Protein AF-A0A849W3K6-F1 (afdb_monomer)

Foldseek 3Di:
DVVVVVVVVVVVVVVVVVVVVVVVVCCVPPVVVVVVVVVVLVVLLVVLLVVLVVLVVVLVVLVVPDDPDPVSVVVSQVSCVVSVQADPVRHGDDSVVSSVCSSVVND

Sequence (107 aa):
MKLIFKEWFKILISICIIIATVAVVQYFFFFLPEERDYNRREAKRYECKQDIQGLYSQYNASANGLEQTDENKQLLFSLALNLGLIDENGTPIEQDQLIEKCLRGEL

Mean predicted aligned error: 10.79 Å

pLDDT: mean 83.11, std 8.57, range [55.22, 91.38]

Solvent-accessible surface area (backbone atoms only — not comparable to full-atom values): 6013 Å² total; per-residue (Å²): 117,75,67,64,53,56,54,53,50,51,52,52,51,53,50,53,51,51,54,50,51,50,51,52,51,48,42,62,71,54,48,50,55,51,53,50,54,46,52,52,53,51,51,51,52,52,50,33,50,51,51,53,52,48,51,55,50,53,52,49,56,56,54,75,74,50,66,97,44,74,68,48,51,52,51,51,51,52,48,36,41,75,69,61,46,24,46,100,85,67,48,73,55,52,69,70,60,50,37,52,30,38,78,71,70,72,108

Structure (mmCIF, N/CA/C/O backbone):
data_AF-A0A849W3K6-F1
#
_entry.id   AF-A0A849W3K6-F1
#
loop_
_atom_site.group_PDB
_atom_site.id
_atom_site.type_symbol
_atom_site.label_atom_id
_atom_site.label_alt_id
_atom_site.label_comp_id
_atom_site.label_asym_id
_atom_site.label_entity_id
_atom_site.label_seq_id
_atom_site.pdbx_PDB_ins_code
_atom_site.Cartn_x
_atom_site.Cartn_y
_atom_site.Cartn_z
_atom_site.occupancy
_atom_site.B_iso_or_equiv
_atom_site.auth_seq_id
_atom_site.auth_comp_id
_atom_site.auth_asym_id
_atom_site.auth_atom_id
_atom_site.pdbx_PDB_model_num
ATOM 1 N N . MET A 1 1 ? 44.607 4.020 -52.581 1.00 55.22 1 MET A N 1
ATOM 2 C CA . MET A 1 1 ? 44.312 3.819 -51.139 1.00 55.22 1 MET A CA 1
ATOM 3 C C . MET A 1 1 ? 43.258 4.776 -50.564 1.00 55.22 1 MET A C 1
ATOM 5 O O . MET A 1 1 ? 42.343 4.283 -49.925 1.00 55.22 1 MET A O 1
ATOM 9 N N . LYS A 1 2 ? 43.308 6.101 -50.804 1.00 56.34 2 LYS A N 1
ATOM 10 C CA . LYS A 1 2 ? 42.352 7.075 -50.213 1.00 56.34 2 LYS A CA 1
ATOM 11 C C . LYS A 1 2 ? 40.871 6.913 -50.623 1.00 56.34 2 LYS A C 1
ATOM 13 O O . LYS A 1 2 ? 39.996 7.212 -49.822 1.00 56.34 2 LYS A O 1
ATOM 18 N N . LEU A 1 3 ? 40.583 6.441 -51.840 1.00 57.78 3 LEU A N 1
ATOM 19 C CA . LEU A 1 3 ? 39.204 6.278 -52.338 1.00 57.78 3 LEU A CA 1
ATOM 20 C C . LEU A 1 3 ? 38.458 5.104 -51.692 1.00 57.78 3 LEU A C 1
ATOM 22 O O . LEU A 1 3 ? 37.312 5.258 -51.292 1.00 57.78 3 LEU A O 1
ATOM 26 N N . ILE A 1 4 ? 39.132 3.966 -51.520 1.00 63.88 4 ILE A N 1
ATOM 27 C CA . ILE A 1 4 ? 38.550 2.762 -50.911 1.00 63.88 4 ILE A CA 1
ATOM 28 C C . ILE A 1 4 ? 38.164 3.049 -49.453 1.00 63.88 4 ILE A C 1
ATOM 30 O O . ILE A 1 4 ? 37.056 2.737 -49.033 1.00 63.88 4 ILE A O 1
ATOM 34 N N . PHE A 1 5 ? 39.025 3.750 -48.708 1.00 62.78 5 PHE A N 1
ATOM 35 C CA . PHE A 1 5 ? 38.754 4.141 -47.321 1.00 62.78 5 PHE A CA 1
ATOM 36 C C . PHE A 1 5 ? 37.502 5.024 -47.174 1.00 62.78 5 PHE A C 1
ATOM 38 O O . PHE A 1 5 ? 36.745 4.873 -46.220 1.00 62.78 5 PHE A O 1
ATOM 45 N N . LYS A 1 6 ? 37.246 5.918 -48.139 1.00 69.38 6 LYS A N 1
ATOM 46 C CA . LYS A 1 6 ? 36.09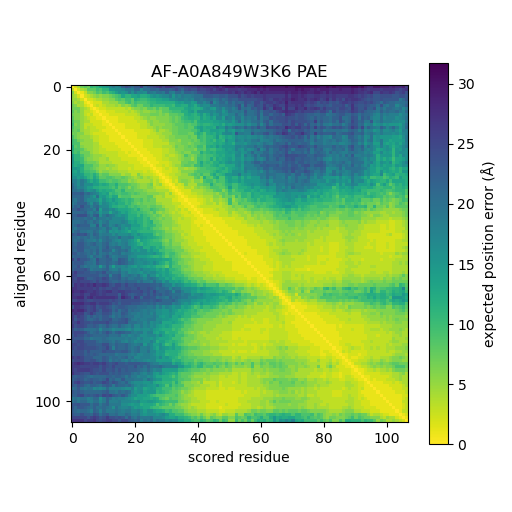3 6.828 -48.108 1.00 69.38 6 LYS A CA 1
ATOM 47 C C . LYS A 1 6 ? 34.764 6.095 -48.313 1.00 69.38 6 LYS A C 1
ATOM 49 O O . LYS A 1 6 ? 33.777 6.465 -47.688 1.00 69.38 6 LYS A O 1
ATOM 54 N N . GLU A 1 7 ? 34.744 5.062 -49.151 1.00 74.50 7 GLU A N 1
ATOM 55 C CA . GLU A 1 7 ? 33.549 4.235 -49.367 1.00 74.50 7 GLU A CA 1
ATOM 56 C C . GLU A 1 7 ? 33.281 3.302 -48.176 1.00 74.50 7 GLU A C 1
ATOM 58 O O . GLU A 1 7 ? 32.150 3.223 -47.702 1.00 74.50 7 GLU A O 1
ATOM 63 N N . TRP A 1 8 ? 34.323 2.696 -47.596 1.00 76.88 8 TRP A N 1
ATOM 64 C CA . TRP A 1 8 ? 34.183 1.897 -46.370 1.00 76.88 8 TRP A CA 1
ATOM 65 C C . TRP A 1 8 ? 33.671 2.711 -45.180 1.00 76.88 8 TRP A C 1
ATOM 67 O O . TRP A 1 8 ? 32.836 2.231 -44.416 1.00 76.88 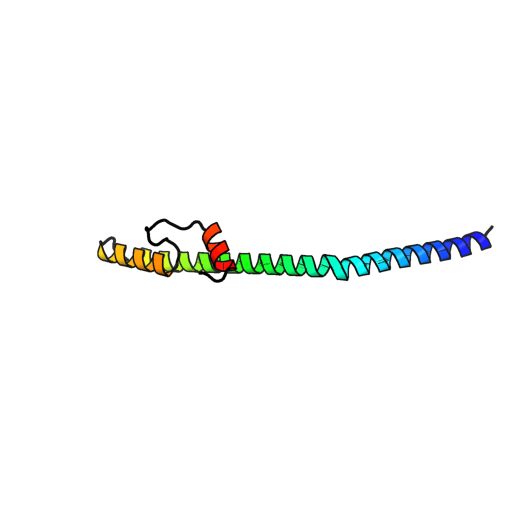8 TRP A O 1
ATOM 77 N N . PHE A 1 9 ? 34.121 3.959 -45.042 1.00 80.19 9 PHE A N 1
ATOM 78 C CA . PHE A 1 9 ? 33.670 4.840 -43.966 1.00 80.19 9 PHE A CA 1
ATOM 79 C C . PHE A 1 9 ? 32.176 5.184 -44.074 1.00 80.19 9 PHE A C 1
ATOM 81 O O . PHE A 1 9 ? 31.480 5.223 -43.062 1.00 80.19 9 PHE A O 1
ATOM 88 N N . LYS A 1 10 ? 31.653 5.364 -45.297 1.00 81.06 10 LYS A N 1
ATOM 89 C CA . LYS A 1 10 ? 30.212 5.566 -45.524 1.00 81.06 10 LYS A CA 1
ATOM 90 C C . LYS A 1 10 ? 29.401 4.338 -45.112 1.00 81.06 10 LYS A C 1
ATOM 92 O O . LYS A 1 10 ? 28.395 4.491 -44.430 1.00 81.06 10 LYS A O 1
ATOM 97 N N . ILE A 1 11 ? 29.860 3.139 -45.479 1.00 85.44 11 ILE A N 1
ATOM 98 C CA . ILE A 1 11 ? 29.194 1.877 -45.121 1.00 85.44 11 ILE A CA 1
ATOM 99 C C . ILE A 1 11 ? 29.149 1.709 -43.599 1.00 85.44 11 ILE A C 1
ATOM 101 O O . ILE A 1 11 ? 28.099 1.383 -43.048 1.00 85.44 11 ILE A O 1
ATOM 105 N N . LEU A 1 12 ? 30.260 1.986 -42.912 1.00 86.44 12 LEU A N 1
ATOM 106 C CA . LEU A 1 12 ? 30.331 1.906 -41.454 1.00 86.44 12 LEU A CA 1
ATOM 107 C C . LEU A 1 12 ? 29.327 2.858 -40.784 1.00 86.44 12 LEU A C 1
ATOM 109 O O . LEU A 1 12 ? 28.585 2.440 -39.899 1.00 86.44 12 LEU A O 1
ATOM 113 N N . ILE A 1 13 ? 29.246 4.110 -41.252 1.00 85.38 13 ILE A N 1
ATOM 114 C CA . ILE A 1 13 ? 28.263 5.085 -40.759 1.00 85.38 13 ILE A CA 1
ATOM 115 C C . ILE A 1 13 ? 26.834 4.584 -40.988 1.00 85.38 13 ILE A C 1
ATOM 117 O O . ILE A 1 13 ? 26.019 4.637 -40.070 1.00 85.38 13 ILE A O 1
ATOM 121 N N . SER A 1 14 ? 26.524 4.070 -42.180 1.00 84.19 14 SER A N 1
ATOM 122 C CA . SER A 1 14 ? 25.192 3.537 -42.483 1.00 84.19 14 SER A CA 1
ATOM 123 C C . SER A 1 14 ? 24.811 2.378 -41.560 1.00 84.19 14 SER A C 1
ATOM 125 O O . SER A 1 14 ? 23.686 2.345 -41.066 1.00 84.19 14 SER A O 1
ATOM 127 N N . ILE A 1 15 ? 25.745 1.472 -41.261 1.00 89.00 15 ILE A N 1
ATOM 128 C CA . ILE A 1 15 ? 25.521 0.372 -40.313 1.00 89.00 15 ILE A CA 1
ATOM 129 C C . ILE A 1 15 ? 25.268 0.913 -38.899 1.00 89.00 15 ILE A C 1
ATOM 131 O O . ILE A 1 15 ? 24.308 0.493 -38.255 1.00 89.00 15 ILE A O 1
ATOM 135 N N . CYS A 1 16 ? 26.064 1.877 -38.425 1.00 88.75 16 CYS A N 1
ATOM 136 C CA . CYS A 1 16 ? 25.852 2.493 -37.112 1.00 88.75 16 CYS A CA 1
ATOM 137 C C . CYS A 1 16 ? 24.482 3.178 -37.005 1.00 88.75 16 CYS A C 1
ATOM 139 O O . CYS A 1 16 ? 23.814 3.037 -35.982 1.00 88.75 16 CYS A O 1
ATOM 141 N N . ILE A 1 17 ? 24.040 3.874 -38.059 1.00 90.19 17 ILE A N 1
ATOM 142 C CA . ILE A 1 17 ? 22.713 4.506 -38.102 1.00 90.19 17 ILE A CA 1
ATOM 143 C C . ILE A 1 17 ? 21.612 3.445 -38.019 1.00 90.19 17 ILE A C 1
ATOM 145 O O . ILE A 1 17 ? 20.674 3.610 -37.242 1.00 90.19 17 ILE A O 1
ATOM 149 N N . ILE A 1 18 ? 21.720 2.347 -38.773 1.00 89.69 18 ILE A N 1
ATOM 150 C CA . ILE A 1 18 ? 20.731 1.258 -38.734 1.00 89.69 18 ILE A CA 1
ATOM 151 C C . ILE A 1 18 ? 20.658 0.646 -37.331 1.00 89.69 18 ILE A C 1
ATOM 153 O O . ILE A 1 18 ? 19.564 0.533 -36.783 1.00 89.69 18 ILE A O 1
ATOM 157 N N . ILE A 1 19 ? 21.800 0.318 -36.718 1.00 89.69 19 ILE A N 1
ATOM 158 C CA . ILE A 1 19 ? 21.845 -0.258 -35.363 1.00 89.69 19 ILE A CA 1
ATOM 159 C C . ILE A 1 19 ? 21.225 0.705 -34.342 1.00 89.69 19 ILE A C 1
ATOM 161 O O . ILE A 1 19 ? 20.387 0.291 -33.542 1.00 89.69 19 ILE A O 1
ATOM 165 N N . ALA A 1 20 ? 21.578 1.992 -34.399 1.00 87.75 20 ALA A N 1
ATOM 166 C CA . ALA A 1 20 ? 21.014 3.002 -33.507 1.00 87.75 20 ALA A CA 1
ATOM 167 C C . ALA A 1 20 ? 19.495 3.145 -33.696 1.00 87.75 20 ALA A C 1
ATOM 169 O O . ALA A 1 20 ? 18.753 3.218 -32.720 1.00 87.75 20 ALA A O 1
ATOM 170 N N . THR A 1 21 ? 19.016 3.119 -34.942 1.00 87.38 21 THR A N 1
ATOM 171 C CA . THR A 1 21 ? 17.583 3.234 -35.251 1.00 87.38 21 THR A CA 1
ATOM 172 C C . THR A 1 21 ? 16.810 2.026 -34.724 1.00 87.38 21 THR A C 1
ATOM 174 O O . THR A 1 21 ? 15.770 2.195 -34.093 1.00 87.38 21 THR A O 1
ATOM 177 N N . VAL A 1 22 ? 17.332 0.809 -34.912 1.00 86.56 22 VAL A N 1
ATOM 178 C CA . VAL A 1 22 ? 16.708 -0.418 -34.388 1.00 86.56 22 VAL A CA 1
ATOM 179 C C . VAL A 1 22 ? 16.666 -0.404 -32.857 1.00 86.56 22 VAL A C 1
ATOM 181 O O . VAL A 1 22 ? 15.633 -0.744 -32.284 1.00 86.56 22 VAL A O 1
ATOM 184 N N . ALA A 1 23 ? 17.736 0.042 -32.192 1.00 82.12 23 ALA A N 1
ATOM 185 C CA . ALA A 1 23 ? 17.775 0.145 -30.733 1.00 82.12 23 ALA A CA 1
ATOM 186 C C . ALA A 1 23 ? 16.749 1.154 -30.189 1.00 82.12 23 ALA A C 1
ATOM 188 O O . ALA A 1 23 ? 16.038 0.856 -29.229 1.00 82.12 23 ALA A O 1
ATOM 189 N N . VAL A 1 24 ? 16.616 2.320 -30.833 1.00 82.94 24 VAL A N 1
ATOM 190 C CA . VAL A 1 24 ? 15.602 3.323 -30.470 1.00 82.94 24 VAL A CA 1
ATOM 191 C C . VAL A 1 24 ? 14.197 2.746 -30.640 1.00 82.94 24 VAL A C 1
ATOM 193 O O . VAL A 1 24 ? 13.379 2.849 -29.731 1.00 82.94 24 VAL A O 1
ATOM 196 N N . VAL A 1 25 ? 13.921 2.079 -31.763 1.00 83.19 25 VAL A N 1
ATOM 197 C CA . VAL A 1 25 ? 12.624 1.430 -32.007 1.00 83.19 25 VAL A CA 1
ATOM 198 C C . VAL A 1 25 ? 12.332 0.385 -30.921 1.00 83.19 25 VAL A C 1
ATOM 200 O O . VAL A 1 25 ? 11.265 0.423 -30.316 1.00 83.19 25 VAL A O 1
ATOM 203 N N . GLN A 1 26 ? 13.278 -0.499 -30.595 1.00 78.38 26 GLN A N 1
ATOM 204 C CA . GLN A 1 26 ? 13.076 -1.498 -29.538 1.00 78.38 26 GLN A CA 1
ATOM 205 C C . GLN A 1 26 ? 12.792 -0.867 -28.167 1.00 78.38 26 GLN A C 1
ATOM 207 O O . GLN A 1 26 ? 11.888 -1.318 -27.463 1.00 78.38 26 GLN A O 1
ATOM 212 N N . TYR A 1 27 ? 13.501 0.204 -27.808 1.00 76.19 27 TYR A N 1
ATOM 213 C CA . TYR A 1 27 ? 13.257 0.935 -26.564 1.00 76.19 27 TYR A CA 1
ATOM 214 C C . TYR A 1 27 ? 11.834 1.516 -26.495 1.00 76.19 27 TYR A C 1
ATOM 216 O O . TYR A 1 27 ? 11.138 1.337 -25.495 1.00 76.19 27 TYR A O 1
ATOM 224 N N . PHE A 1 28 ? 11.365 2.141 -27.579 1.00 71.44 28 PHE A N 1
ATOM 225 C CA . PHE A 1 28 ? 10.030 2.745 -27.644 1.00 71.44 28 PHE A CA 1
ATOM 226 C C . PHE A 1 28 ? 8.878 1.737 -27.632 1.00 71.44 28 PHE A C 1
ATOM 228 O O . PHE A 1 28 ? 7.843 2.025 -27.032 1.00 71.44 28 PHE A O 1
ATOM 235 N N . PHE A 1 29 ? 9.030 0.582 -28.282 1.00 70.12 29 PHE A N 1
ATOM 236 C CA . PHE A 1 29 ? 7.928 -0.377 -28.418 1.00 70.12 29 PHE A CA 1
ATOM 237 C C . PHE A 1 29 ? 7.851 -1.415 -27.297 1.00 70.12 29 PHE A C 1
ATOM 239 O O . PHE A 1 29 ? 6.753 -1.887 -27.016 1.00 70.12 29 PHE A O 1
ATOM 246 N N . PHE A 1 30 ? 8.971 -1.772 -26.663 1.00 68.69 30 PHE A N 1
ATOM 247 C CA . PHE A 1 30 ? 8.992 -2.838 -25.654 1.00 68.69 30 PHE A CA 1
ATOM 248 C C . PHE A 1 30 ? 9.238 -2.306 -24.242 1.00 68.69 30 PHE A C 1
ATOM 250 O O . PHE A 1 30 ? 8.441 -2.566 -23.347 1.00 68.69 30 PHE A O 1
ATOM 257 N N . PHE A 1 31 ? 10.288 -1.507 -24.047 1.00 65.62 31 PHE A N 1
ATOM 258 C CA . PHE A 1 31 ? 10.715 -1.100 -22.705 1.00 65.62 31 PHE A CA 1
ATOM 259 C C . PHE A 1 31 ? 9.872 0.039 -22.124 1.00 65.62 31 PHE A C 1
ATOM 261 O O . PHE A 1 31 ? 9.447 -0.033 -20.975 1.00 65.62 31 PHE A O 1
ATOM 268 N N . LEU A 1 32 ? 9.580 1.072 -22.918 1.00 66.94 32 LEU A N 1
ATOM 269 C CA . LEU A 1 32 ? 8.791 2.229 -22.472 1.00 66.94 32 LEU A CA 1
ATOM 270 C C . LEU A 1 32 ? 7.377 1.863 -21.966 1.00 66.94 32 LEU A C 1
ATOM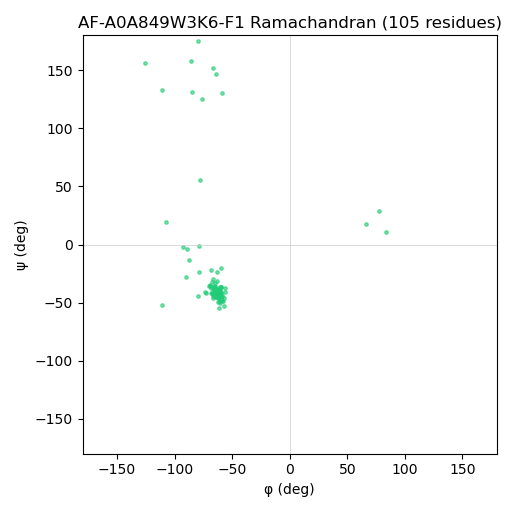 272 O O . LEU A 1 32 ? 6.968 2.384 -20.924 1.00 66.94 32 LEU A O 1
ATOM 276 N N . PRO A 1 33 ? 6.609 0.988 -22.646 1.00 69.06 33 PRO A N 1
ATOM 277 C CA . PRO A 1 33 ? 5.319 0.524 -22.135 1.00 69.06 33 PRO A CA 1
ATOM 278 C C . PRO A 1 33 ? 5.451 -0.283 -20.840 1.00 69.06 33 PRO A C 1
ATOM 280 O O . PRO A 1 33 ? 4.700 -0.044 -19.897 1.00 69.06 33 PRO A O 1
ATOM 283 N N . GLU A 1 34 ? 6.429 -1.187 -20.767 1.00 68.19 34 GLU A N 1
ATOM 284 C CA . GLU A 1 34 ? 6.651 -2.045 -19.601 1.00 68.19 34 GLU A CA 1
ATOM 285 C C . GLU A 1 34 ? 7.051 -1.235 -18.359 1.00 68.19 34 GLU A C 1
ATOM 287 O O . GLU A 1 34 ? 6.498 -1.437 -17.276 1.00 68.19 34 GLU A O 1
ATOM 292 N N . GLU A 1 35 ? 7.935 -0.250 -18.524 1.00 69.75 35 GLU A N 1
ATOM 293 C CA . GLU A 1 35 ? 8.340 0.673 -17.462 1.00 69.75 35 GLU A CA 1
ATOM 294 C C . GLU A 1 35 ? 7.163 1.539 -16.988 1.00 69.75 35 GLU A C 1
ATOM 296 O O . GLU A 1 35 ? 6.982 1.771 -15.789 1.00 69.75 35 GLU A O 1
ATOM 301 N N . ARG A 1 36 ? 6.294 1.973 -17.909 1.00 65.50 36 ARG A N 1
ATOM 302 C CA . ARG A 1 36 ? 5.079 2.724 -17.564 1.00 65.50 36 ARG A CA 1
ATOM 303 C C . ARG A 1 36 ? 4.085 1.872 -16.778 1.00 65.50 36 ARG A C 1
ATOM 305 O O . ARG A 1 36 ? 3.523 2.356 -15.794 1.00 65.50 36 ARG A O 1
ATOM 312 N N . ASP A 1 37 ? 3.877 0.625 -17.185 1.00 73.69 37 ASP A N 1
ATOM 313 C CA . ASP A 1 37 ? 2.986 -0.306 -16.492 1.00 73.69 37 ASP A CA 1
ATOM 314 C C . ASP A 1 37 ? 3.543 -0.731 -15.130 1.00 73.69 37 ASP A C 1
ATOM 316 O O . ASP A 1 37 ? 2.778 -0.898 -14.176 1.00 73.69 37 ASP A O 1
ATOM 320 N N . TYR A 1 38 ? 4.863 -0.876 -15.008 1.00 74.88 38 TYR A N 1
ATOM 321 C CA . TYR A 1 38 ? 5.534 -1.071 -13.724 1.00 74.88 38 TYR A CA 1
ATOM 322 C C . TYR A 1 38 ? 5.313 0.133 -12.802 1.00 74.88 38 TYR A C 1
ATOM 324 O O . TYR A 1 38 ? 4.753 -0.023 -11.718 1.00 74.88 38 TYR A O 1
ATOM 332 N N . ASN A 1 39 ? 5.636 1.344 -13.264 1.00 76.88 39 ASN A N 1
ATOM 333 C CA . ASN A 1 39 ? 5.468 2.569 -12.479 1.00 76.88 39 ASN A CA 1
ATOM 334 C C . ASN A 1 39 ? 4.009 2.798 -12.069 1.00 76.88 39 ASN A C 1
ATOM 336 O O . ASN A 1 39 ? 3.742 3.245 -10.956 1.00 76.88 39 ASN A O 1
ATOM 340 N N . ARG A 1 40 ? 3.044 2.452 -12.931 1.00 77.69 40 ARG A N 1
ATOM 341 C CA . ARG A 1 40 ? 1.614 2.534 -12.605 1.00 77.69 40 ARG A CA 1
ATOM 342 C C . ARG A 1 40 ? 1.206 1.536 -11.521 1.00 77.69 40 ARG A C 1
ATOM 344 O O . ARG A 1 40 ? 0.420 1.893 -10.646 1.00 77.69 40 ARG A O 1
ATOM 351 N N . ARG A 1 41 ? 1.699 0.295 -11.582 1.00 80.00 41 ARG A N 1
ATOM 352 C CA . ARG A 1 41 ? 1.437 -0.724 -10.551 1.00 80.00 41 ARG A CA 1
ATOM 353 C C . ARG A 1 41 ? 2.055 -0.328 -9.217 1.00 80.00 41 ARG A C 1
ATOM 355 O O . ARG A 1 41 ? 1.377 -0.403 -8.197 1.00 80.00 41 ARG A O 1
ATOM 362 N N . GLU A 1 42 ? 3.288 0.162 -9.242 1.00 81.81 42 GLU A N 1
ATOM 363 C CA . GLU A 1 42 ? 3.981 0.580 -8.030 1.00 81.81 42 GLU A CA 1
ATOM 364 C C . GLU A 1 42 ? 3.322 1.821 -7.413 1.00 81.81 42 GLU A C 1
ATOM 366 O O . GLU A 1 42 ? 3.069 1.844 -6.211 1.00 81.81 42 GLU A O 1
ATOM 371 N N . ALA A 1 43 ? 2.919 2.801 -8.230 1.00 82.62 43 ALA A N 1
ATOM 372 C CA . ALA A 1 43 ? 2.157 3.962 -7.766 1.00 82.62 43 ALA A CA 1
ATOM 373 C C . ALA A 1 43 ? 0.847 3.558 -7.069 1.00 82.62 43 ALA A C 1
ATOM 375 O O . ALA A 1 43 ? 0.580 4.028 -5.966 1.00 82.62 43 ALA A O 1
ATOM 376 N N . LYS A 1 44 ? 0.076 2.630 -7.655 1.00 86.12 44 LYS A N 1
ATOM 377 C CA . LYS A 1 44 ? -1.135 2.086 -7.015 1.00 86.12 44 LYS A CA 1
ATOM 378 C C . LYS A 1 44 ? -0.835 1.380 -5.694 1.00 86.12 44 LYS A C 1
ATOM 380 O O . LYS A 1 44 ? -1.604 1.488 -4.748 1.00 86.12 44 LYS A O 1
ATOM 385 N N . ARG A 1 45 ? 0.278 0.650 -5.608 1.00 86.56 45 ARG A N 1
ATOM 386 C CA . ARG A 1 45 ? 0.688 -0.021 -4.368 1.00 86.56 45 ARG A CA 1
ATOM 387 C C . ARG A 1 45 ? 1.033 0.988 -3.270 1.00 86.56 45 ARG A C 1
ATOM 389 O O . ARG A 1 45 ? 0.669 0.770 -2.116 1.00 86.56 45 ARG A O 1
ATOM 396 N N . TYR A 1 46 ? 1.704 2.084 -3.622 1.00 87.62 46 TYR A N 1
ATOM 397 C CA . TYR A 1 46 ? 1.974 3.186 -2.696 1.00 87.62 46 TYR A CA 1
ATOM 398 C C . TYR A 1 46 ? 0.692 3.875 -2.221 1.00 87.62 46 TYR A C 1
ATOM 400 O O . TYR A 1 46 ? 0.559 4.105 -1.021 1.00 87.62 46 TYR A O 1
ATOM 408 N N . GLU A 1 47 ? -0.246 4.147 -3.129 1.00 88.44 47 GLU A N 1
ATOM 409 C CA . GLU A 1 47 ? -1.569 4.704 -2.810 1.00 88.44 47 GLU A CA 1
ATOM 410 C C . GLU A 1 47 ? -2.317 3.799 -1.820 1.00 88.44 47 GLU A C 1
ATOM 412 O O . GLU A 1 47 ? -2.628 4.222 -0.710 1.00 88.44 47 GLU A O 1
ATOM 417 N N . CYS A 1 48 ? -2.432 2.505 -2.128 1.00 90.94 48 CYS A N 1
ATOM 418 C CA . CYS A 1 48 ? -3.037 1.521 -1.231 1.00 90.94 48 CYS A CA 1
ATOM 419 C C . CYS A 1 48 ? -2.370 1.457 0.148 1.00 90.94 48 CYS A C 1
ATOM 421 O O . CYS A 1 48 ? -3.038 1.344 1.175 1.00 90.94 48 CYS A O 1
ATOM 423 N N . LYS A 1 49 ? -1.036 1.539 0.201 1.00 91.38 49 LYS A N 1
ATOM 424 C CA . LYS A 1 49 ? -0.309 1.571 1.473 1.00 91.38 49 LYS A CA 1
ATOM 425 C C . LYS A 1 49 ? -0.669 2.813 2.294 1.00 91.38 49 LYS A C 1
ATOM 427 O O . LYS A 1 49 ? -0.778 2.710 3.517 1.00 91.38 49 LYS A O 1
ATOM 432 N N . GLN A 1 50 ? -0.830 3.960 1.642 1.00 90.62 50 GLN A N 1
ATOM 433 C CA . GLN A 1 50 ? -1.218 5.210 2.287 1.00 90.62 50 GLN A CA 1
ATOM 434 C C . GLN A 1 50 ? -2.663 5.152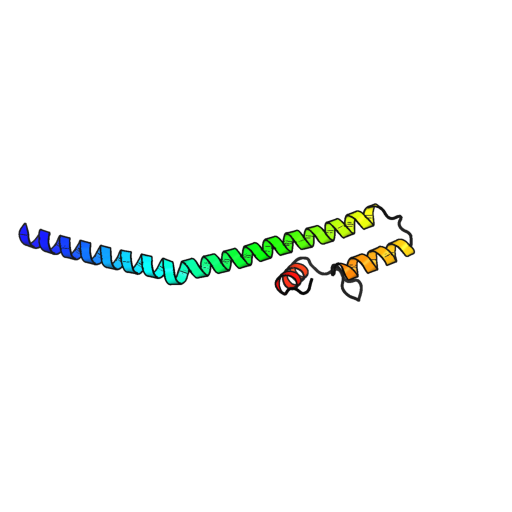 2.797 1.00 90.62 50 GLN A C 1
ATOM 436 O O . GLN A 1 50 ? -2.912 5.552 3.936 1.00 90.62 50 GLN A O 1
ATOM 441 N N . ASP A 1 51 ? -3.583 4.587 2.018 1.00 89.62 51 ASP A N 1
ATOM 442 C CA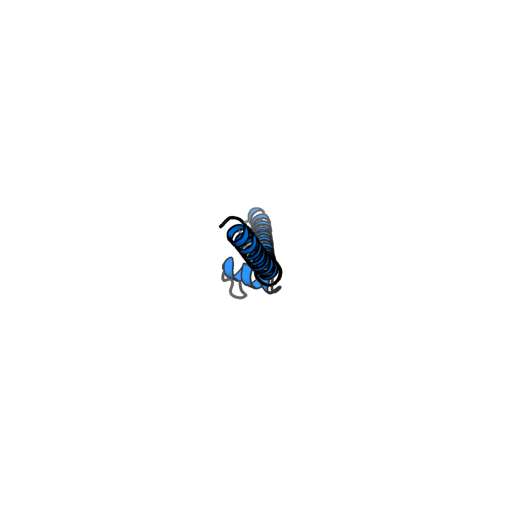 . ASP A 1 51 ? -4.982 4.413 2.421 1.00 89.62 51 ASP A CA 1
ATOM 443 C C . ASP A 1 51 ? -5.100 3.510 3.652 1.00 89.62 51 ASP A C 1
ATOM 445 O O . ASP A 1 51 ? -5.737 3.879 4.639 1.00 89.62 51 ASP A O 1
ATOM 449 N N . ILE A 1 52 ? -4.385 2.380 3.661 1.00 91.19 52 ILE A N 1
ATOM 450 C CA . ILE A 1 52 ? -4.336 1.466 4.812 1.00 91.19 52 ILE A CA 1
ATOM 451 C C . ILE A 1 52 ? -3.773 2.163 6.054 1.00 91.19 52 ILE A C 1
ATOM 453 O O . ILE A 1 52 ? -4.312 2.016 7.151 1.00 91.19 52 ILE A O 1
ATOM 457 N N . GLN A 1 53 ? -2.710 2.960 5.908 1.00 90.69 53 GLN A N 1
ATOM 458 C CA . GLN A 1 53 ? -2.204 3.783 7.014 1.00 90.69 53 GLN A CA 1
ATOM 459 C C . GLN A 1 53 ? -3.255 4.788 7.507 1.00 90.69 53 GLN A C 1
ATOM 461 O O . GLN A 1 53 ? -3.362 5.019 8.714 1.00 90.69 53 GLN A O 1
ATOM 466 N N . GLY A 1 54 ? -4.054 5.345 6.596 1.00 90.94 54 GLY A N 1
ATOM 467 C CA . GLY A 1 54 ? -5.208 6.178 6.914 1.00 90.94 54 GLY A CA 1
ATOM 468 C C . GLY A 1 54 ? -6.246 5.445 7.765 1.00 90.94 54 GLY A C 1
ATOM 469 O O . GLY A 1 54 ? -6.691 5.997 8.771 1.00 90.94 54 GLY A O 1
ATOM 470 N N . LEU A 1 55 ? -6.578 4.195 7.431 1.00 90.38 55 LEU A N 1
ATOM 471 C CA . LEU A 1 55 ? -7.525 3.371 8.197 1.00 90.38 55 LEU A CA 1
ATOM 472 C C . LEU A 1 55 ? -7.013 3.065 9.608 1.00 90.38 55 LEU A C 1
ATOM 474 O O . LEU A 1 55 ? -7.746 3.247 10.581 1.00 90.38 55 LEU A O 1
ATOM 478 N N . TYR A 1 56 ? -5.738 2.690 9.750 1.00 89.31 56 TYR A N 1
ATOM 479 C CA . TYR A 1 56 ? -5.129 2.507 11.073 1.00 89.31 56 TYR A CA 1
ATOM 480 C C . TYR A 1 56 ? -5.119 3.803 11.889 1.00 89.31 56 TYR A C 1
ATOM 482 O O . TYR A 1 56 ? -5.338 3.773 13.099 1.00 89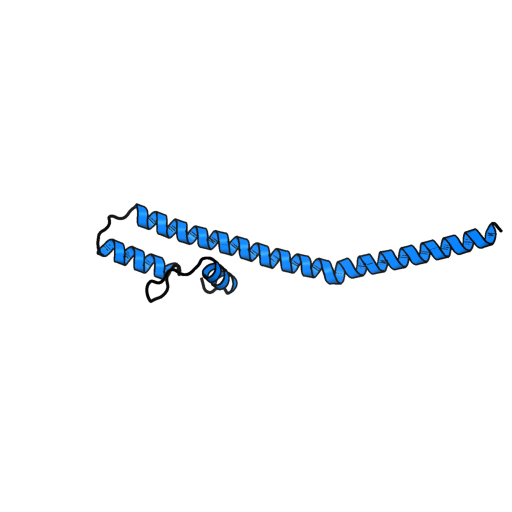.31 56 TYR A O 1
ATOM 490 N N . SER A 1 57 ? -4.883 4.948 11.244 1.00 91.00 57 SER A N 1
ATOM 491 C CA . SER A 1 57 ? -4.943 6.254 11.904 1.00 91.00 57 SER A CA 1
ATOM 492 C C . SER A 1 57 ? -6.353 6.567 12.413 1.00 91.00 57 SER A C 1
ATOM 494 O O . SER A 1 57 ? -6.507 6.972 13.564 1.00 91.00 57 SER A O 1
ATOM 496 N N . GLN A 1 58 ? -7.386 6.308 11.602 1.00 89.25 58 GLN A N 1
ATOM 497 C CA . GLN A 1 58 ? -8.789 6.465 12.005 1.00 89.25 58 GLN A CA 1
ATOM 498 C C . GLN A 1 58 ? -9.136 5.562 13.193 1.00 89.25 58 GLN A C 1
ATOM 500 O O . GLN A 1 58 ? -9.665 6.044 14.194 1.00 89.25 58 GLN A O 1
ATOM 505 N N . TYR A 1 59 ? -8.764 4.281 13.121 1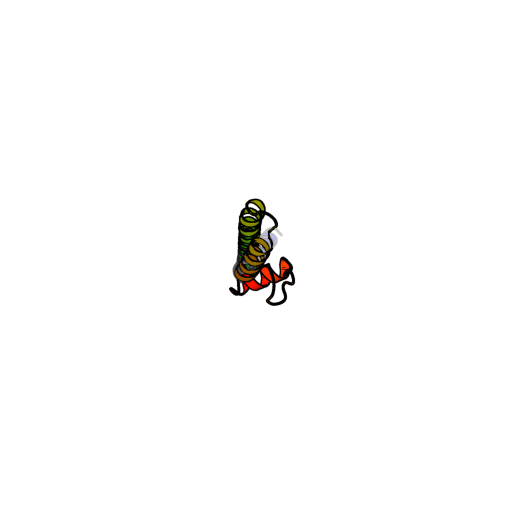.00 90.44 59 TYR A N 1
ATOM 506 C CA . TYR A 1 59 ? -8.968 3.335 14.216 1.00 90.44 59 TYR A CA 1
ATOM 507 C C . TYR A 1 59 ? -8.277 3.794 15.509 1.00 90.44 59 TYR A C 1
ATOM 509 O O . TYR A 1 59 ? -8.904 3.850 16.566 1.00 90.44 59 TYR A O 1
ATOM 517 N N . ASN A 1 60 ? -7.002 4.186 15.429 1.00 89.12 60 ASN A N 1
ATOM 518 C CA . ASN A 1 60 ? -6.233 4.636 16.590 1.00 89.12 60 ASN A CA 1
ATOM 519 C C . ASN A 1 60 ? -6.776 5.943 17.182 1.00 89.12 60 ASN A C 1
ATOM 521 O O . ASN A 1 60 ? -6.777 6.108 18.402 1.00 89.12 60 ASN A O 1
ATOM 525 N N . ALA A 1 61 ? -7.249 6.869 16.345 1.00 88.44 61 ALA A N 1
ATOM 526 C CA . ALA A 1 61 ? -7.880 8.101 16.806 1.00 88.44 61 ALA A CA 1
ATOM 527 C C . ALA A 1 61 ? -9.154 7.806 17.612 1.00 88.44 61 ALA A C 1
ATOM 529 O O . ALA A 1 61 ? -9.347 8.389 18.679 1.00 88.44 61 ALA A O 1
ATOM 530 N N . SER A 1 62 ? -9.979 6.862 17.148 1.00 87.12 62 SER A N 1
ATOM 531 C CA . SER A 1 62 ? -11.151 6.395 17.892 1.00 87.12 62 SER A CA 1
ATOM 532 C C . SER A 1 62 ? -10.762 5.656 19.175 1.00 87.12 62 SER A C 1
ATOM 534 O O . SER A 1 62 ? -11.344 5.921 20.221 1.00 87.12 62 SER A O 1
ATOM 536 N N . ALA A 1 63 ? -9.752 4.785 19.134 1.00 87.06 63 ALA A N 1
ATOM 537 C CA . ALA A 1 63 ? -9.313 4.011 20.297 1.00 87.06 63 ALA A CA 1
ATOM 538 C C . ALA A 1 63 ? -8.741 4.882 21.424 1.00 87.06 63 ALA A C 1
ATOM 540 O O . ALA A 1 63 ? -9.044 4.649 22.591 1.00 87.06 63 ALA A O 1
ATOM 541 N N . ASN A 1 64 ? -7.961 5.913 21.091 1.00 85.44 64 ASN A N 1
ATOM 542 C CA . ASN A 1 64 ? -7.342 6.795 22.084 1.00 85.44 64 ASN A CA 1
ATOM 543 C C . ASN A 1 64 ? -8.353 7.667 22.849 1.00 85.44 64 ASN A C 1
ATOM 545 O O . ASN A 1 64 ? -8.035 8.153 23.932 1.00 85.44 64 ASN A O 1
ATOM 549 N N . GLY A 1 65 ? -9.544 7.892 22.288 1.00 78.94 65 GLY A N 1
ATOM 550 C CA . GLY A 1 65 ? -10.600 8.693 22.912 1.00 78.94 65 GLY A CA 1
ATOM 551 C C . GLY A 1 65 ? -11.558 7.901 23.804 1.00 78.94 65 GLY A C 1
ATOM 552 O O . GLY A 1 65 ? -12.445 8.504 24.404 1.00 78.94 65 GLY A O 1
ATOM 553 N N . LEU A 1 66 ? -11.416 6.573 23.876 1.00 85.25 66 LEU A N 1
ATOM 554 C CA . LEU A 1 66 ? -12.377 5.695 24.538 1.00 85.25 66 LEU A CA 1
ATOM 555 C C . LEU A 1 66 ? -11.803 5.089 25.821 1.00 85.25 66 LEU A C 1
ATOM 557 O O . LEU A 1 66 ? -10.701 4.544 25.850 1.00 85.25 66 LEU A O 1
ATOM 561 N N . GLU A 1 67 ? -12.592 5.134 26.894 1.00 82.69 67 GLU A N 1
ATOM 562 C CA . GLU A 1 67 ? -12.302 4.387 28.118 1.00 82.69 67 GLU A CA 1
ATOM 563 C C . GLU A 1 67 ? -12.402 2.875 27.864 1.00 82.69 67 GLU A C 1
ATOM 565 O O . GLU A 1 67 ? -13.177 2.432 27.016 1.00 82.69 67 GLU A O 1
ATOM 570 N N . GLN A 1 68 ? -11.664 2.055 28.620 1.00 78.12 68 GLN A N 1
ATOM 571 C CA . GLN A 1 68 ? -11.672 0.592 28.461 1.00 78.12 68 GLN A CA 1
ATOM 572 C C . GLN A 1 68 ? -12.908 -0.084 29.081 1.00 78.12 68 GLN A C 1
ATOM 574 O O . GLN A 1 68 ? -12.797 -0.995 29.903 1.00 78.12 68 GLN A O 1
ATOM 579 N N . THR A 1 69 ? -14.096 0.346 28.667 1.00 87.06 69 THR A N 1
ATOM 580 C CA . THR A 1 69 ? -15.370 -0.306 28.985 1.00 87.06 69 THR A CA 1
ATOM 581 C C . THR A 1 69 ? -15.666 -1.423 27.982 1.00 87.06 69 THR A C 1
ATOM 583 O O . THR A 1 69 ? -15.144 -1.431 26.865 1.00 87.06 69 THR A O 1
ATOM 586 N N . ASP A 1 70 ? -16.506 -2.387 28.358 1.00 84.50 70 ASP A N 1
ATOM 587 C CA . ASP A 1 70 ? -16.863 -3.494 27.458 1.00 84.50 70 ASP A CA 1
ATOM 588 C C . ASP A 1 70 ? -17.680 -3.029 26.241 1.00 84.50 70 ASP A C 1
ATOM 590 O O . ASP A 1 70 ? -17.528 -3.573 25.148 1.00 84.50 70 ASP A O 1
ATOM 594 N N . GLU A 1 71 ? -18.462 -1.960 26.396 1.00 88.12 71 GLU A N 1
ATOM 595 C CA . GLU A 1 71 ? -19.198 -1.310 25.307 1.00 88.12 71 GLU A CA 1
ATOM 596 C C . GLU A 1 71 ? -18.243 -0.659 24.292 1.00 88.12 71 GLU A C 1
ATOM 598 O O . GLU A 1 71 ? -18.354 -0.884 23.086 1.00 88.12 71 GLU A O 1
ATOM 603 N N . ASN A 1 72 ? -17.218 0.052 24.770 1.00 88.25 72 ASN A N 1
ATOM 604 C CA . ASN A 1 72 ? -16.210 0.659 23.900 1.00 88.25 72 ASN A CA 1
ATOM 605 C C . ASN A 1 72 ? -15.346 -0.390 23.191 1.00 88.25 72 ASN A C 1
ATOM 607 O O . ASN A 1 72 ? -14.955 -0.184 22.043 1.00 88.25 72 ASN A O 1
ATOM 611 N N . LYS A 1 73 ? -15.082 -1.541 23.824 1.00 85.56 73 LYS A N 1
ATOM 612 C CA . LYS A 1 73 ? -14.404 -2.669 23.162 1.00 85.56 73 LYS A CA 1
ATOM 613 C C . LYS A 1 73 ? -15.236 -3.230 22.007 1.00 85.56 73 LYS A C 1
ATOM 615 O O . LYS A 1 73 ? -14.676 -3.492 20.946 1.00 85.56 73 LYS A O 1
ATOM 620 N N . GLN A 1 74 ? -16.553 -3.381 22.175 1.00 88.75 74 GLN A N 1
ATOM 621 C CA . GLN A 1 74 ? -17.447 -3.793 21.082 1.00 88.75 74 GLN A CA 1
ATOM 622 C C . GLN A 1 74 ? -17.507 -2.749 19.962 1.00 88.75 74 GLN A C 1
ATOM 624 O O . GLN A 1 74 ? -17.519 -3.097 18.778 1.00 88.75 74 GLN A O 1
ATOM 629 N N . LEU A 1 75 ? -17.494 -1.466 20.319 1.00 89.81 75 LEU A N 1
ATOM 630 C CA . LEU A 1 75 ? -17.489 -0.381 19.346 1.00 89.81 75 LEU A CA 1
ATOM 631 C C . LEU A 1 75 ? -16.182 -0.355 18.538 1.00 89.81 75 LEU A C 1
ATOM 633 O O . LEU A 1 75 ? -16.220 -0.246 17.317 1.00 89.81 75 LEU A O 1
ATOM 637 N N . LEU A 1 76 ? -15.035 -0.563 19.186 1.00 89.50 76 LEU A N 1
ATOM 638 C CA . LEU A 1 76 ? -13.745 -0.694 18.502 1.00 89.50 76 LEU A CA 1
ATOM 639 C C . LEU A 1 76 ? -13.657 -1.958 17.648 1.00 89.50 76 LEU A C 1
ATOM 641 O O . LEU A 1 76 ? -13.129 -1.898 16.542 1.00 89.50 76 LEU A O 1
ATOM 645 N N . PHE A 1 77 ? -14.214 -3.077 18.111 1.00 90.69 77 PHE A N 1
ATOM 646 C CA . PHE A 1 77 ? -14.296 -4.297 17.313 1.00 90.69 77 PHE A CA 1
ATOM 647 C C . PHE A 1 77 ? -15.114 -4.077 16.035 1.00 90.69 77 PHE A C 1
ATOM 649 O O . PHE A 1 77 ? -14.643 -4.368 14.939 1.00 90.69 77 PHE A O 1
ATOM 656 N N . SER A 1 78 ? -16.316 -3.504 16.154 1.00 91.06 78 SER A N 1
ATOM 657 C CA . SER A 1 78 ? -17.162 -3.229 14.985 1.00 91.06 78 SER A CA 1
ATOM 658 C C . SER A 1 78 ? -16.532 -2.201 14.041 1.00 91.06 78 SER A C 1
ATOM 660 O O . SER A 1 78 ? -16.616 -2.360 12.825 1.00 91.06 78 SER A O 1
ATOM 662 N N . LEU A 1 79 ? -15.832 -1.196 14.576 1.00 91.12 79 LEU A N 1
ATOM 663 C CA . LEU A 1 79 ? -15.051 -0.255 13.777 1.00 91.12 79 LEU A CA 1
ATOM 664 C C . LEU A 1 79 ? -13.918 -0.960 13.018 1.00 91.12 79 LEU A C 1
ATOM 666 O O . LEU A 1 79 ? -13.795 -0.769 11.814 1.00 91.12 79 LEU A O 1
ATOM 670 N N . ALA A 1 80 ? -13.112 -1.787 13.686 1.00 89.94 80 ALA A N 1
ATOM 671 C CA . ALA A 1 80 ? -12.022 -2.520 13.045 1.00 89.94 80 ALA A CA 1
ATOM 672 C C . ALA A 1 80 ? -12.529 -3.471 11.949 1.00 89.94 80 ALA A C 1
ATOM 674 O O . ALA A 1 80 ? -11.891 -3.578 10.901 1.00 89.94 80 ALA A O 1
ATOM 675 N N . LEU A 1 81 ? -13.676 -4.125 12.172 1.00 90.94 81 LEU A N 1
ATOM 676 C CA . LEU A 1 81 ? -14.319 -5.001 11.191 1.00 90.94 81 LEU A CA 1
ATOM 677 C C . LEU A 1 81 ? -14.813 -4.205 9.974 1.00 90.94 81 LEU A C 1
ATOM 679 O O . LEU A 1 81 ? -14.542 -4.589 8.842 1.00 90.94 81 LEU A O 1
ATOM 683 N N . ASN A 1 82 ? -15.476 -3.065 10.200 1.00 89.06 82 ASN A N 1
ATOM 684 C CA . ASN A 1 82 ? -15.955 -2.186 9.127 1.00 89.06 82 ASN A CA 1
ATOM 685 C C . ASN A 1 82 ? -14.815 -1.561 8.314 1.00 89.06 82 ASN A C 1
ATOM 687 O O . ASN A 1 82 ? -14.973 -1.337 7.121 1.00 89.06 82 ASN A O 1
ATOM 691 N N . LEU A 1 83 ? -13.675 -1.280 8.950 1.00 88.12 83 LEU A N 1
ATOM 692 C CA . LEU A 1 83 ? -12.461 -0.809 8.276 1.00 88.12 83 LEU A CA 1
ATOM 693 C C . LEU A 1 83 ? -11.689 -1.951 7.588 1.00 88.12 83 LEU A C 1
ATOM 695 O O . LEU A 1 83 ? -10.626 -1.708 7.022 1.00 88.12 83 LEU A O 1
ATOM 699 N N . GLY A 1 84 ? -12.163 -3.197 7.693 1.00 87.50 84 GLY A N 1
ATOM 700 C CA . GLY A 1 84 ? -11.511 -4.368 7.113 1.00 87.50 84 GLY A CA 1
ATOM 701 C C . GLY A 1 84 ? -10.156 -4.708 7.739 1.00 87.50 84 GLY A C 1
ATOM 702 O O . GLY A 1 84 ? -9.387 -5.441 7.126 1.00 87.50 84 GLY A O 1
ATOM 703 N N . LEU A 1 85 ? -9.842 -4.185 8.932 1.00 88.88 85 LEU A N 1
ATOM 704 C CA . LEU A 1 85 ? -8.568 -4.409 9.635 1.00 88.88 85 LEU A CA 1
ATOM 705 C C . LEU A 1 85 ? -8.519 -5.768 10.348 1.00 88.88 85 LEU A C 1
ATOM 707 O O . LEU A 1 85 ? -7.434 -6.291 10.617 1.00 88.88 85 LEU A O 1
ATOM 711 N N . ILE A 1 86 ? -9.688 -6.324 10.667 1.00 90.94 86 ILE A N 1
ATOM 712 C CA . ILE A 1 86 ? -9.865 -7.652 11.260 1.00 90.94 86 ILE A CA 1
ATOM 713 C C . ILE A 1 86 ? -10.834 -8.482 10.414 1.00 90.94 86 ILE A C 1
ATOM 715 O O . ILE A 1 86 ? -11.656 -7.930 9.681 1.00 90.94 86 ILE A O 1
ATOM 719 N N . ASP A 1 87 ? -10.737 -9.804 10.512 1.00 86.62 87 ASP A N 1
ATOM 720 C CA . ASP A 1 87 ? -11.731 -10.719 9.949 1.00 86.62 87 ASP A CA 1
ATOM 721 C C . ASP A 1 87 ? -12.981 -10.847 10.849 1.00 86.62 87 ASP A C 1
ATOM 723 O O . ASP A 1 87 ? -13.036 -10.321 11.964 1.00 86.62 87 ASP A O 1
ATOM 727 N N . GLU A 1 88 ? -13.990 -11.589 10.379 1.00 86.31 88 GLU A N 1
ATOM 728 C CA . GLU A 1 88 ? -15.225 -11.876 11.131 1.00 86.31 88 GLU A CA 1
ATOM 729 C C . GLU A 1 88 ? -14.974 -12.604 12.466 1.00 86.31 88 GLU A C 1
ATOM 731 O O . GLU A 1 88 ? -15.814 -12.560 13.365 1.00 86.31 88 GLU A O 1
ATOM 736 N N . ASN A 1 89 ? -13.811 -13.244 12.617 1.00 86.81 89 ASN A N 1
ATOM 737 C CA . ASN A 1 89 ? -13.398 -13.954 13.826 1.00 86.81 89 ASN A CA 1
ATOM 738 C C . ASN A 1 89 ? -12.586 -13.066 14.787 1.00 86.81 89 ASN A C 1
ATOM 740 O O . ASN A 1 89 ? -12.212 -13.523 15.869 1.00 86.81 89 ASN A O 1
ATOM 744 N N . GLY A 1 90 ? -12.304 -11.811 14.420 1.00 83.81 90 GLY A N 1
ATOM 745 C CA . GLY A 1 90 ? -11.480 -10.894 15.205 1.00 83.81 90 GLY A CA 1
ATOM 746 C C . GLY A 1 90 ? -9.972 -11.036 15.000 1.00 83.81 90 GLY A C 1
ATOM 747 O O . GLY A 1 90 ? -9.199 -10.455 15.763 1.00 83.81 90 GLY A O 1
ATOM 748 N N . THR A 1 91 ? -9.537 -11.796 14.000 1.00 90.62 91 THR A N 1
ATOM 749 C CA . THR A 1 91 ? -8.128 -11.967 13.643 1.00 90.62 91 THR A CA 1
ATOM 750 C C . THR A 1 91 ? -7.631 -10.726 12.900 1.00 90.62 91 THR A C 1
ATOM 752 O O . THR A 1 91 ? -8.221 -10.363 11.881 1.00 90.62 91 THR A O 1
ATOM 755 N N . PRO A 1 92 ? -6.541 -10.080 13.348 1.00 87.75 92 PRO A N 1
ATOM 756 C CA . PRO A 1 92 ? -5.906 -8.999 12.603 1.00 87.75 92 PRO A CA 1
ATOM 757 C C . PRO A 1 92 ? -5.449 -9.471 11.226 1.00 87.75 92 PRO A C 1
ATOM 759 O O . PRO A 1 92 ? -4.756 -10.483 11.109 1.00 87.75 92 PRO A O 1
ATOM 762 N N . ILE A 1 93 ? -5.808 -8.718 10.193 1.00 89.25 93 ILE A N 1
ATOM 763 C CA . ILE A 1 93 ? -5.350 -8.978 8.832 1.00 89.25 93 ILE A CA 1
ATOM 764 C C . ILE A 1 93 ? -3.984 -8.311 8.659 1.00 89.25 93 ILE A C 1
ATOM 766 O O . ILE A 1 93 ? -3.787 -7.145 9.008 1.00 89.25 93 ILE A O 1
ATOM 770 N N . GLU A 1 94 ? -3.018 -9.061 8.132 1.00 88.38 94 GLU A N 1
ATOM 771 C CA . GLU A 1 94 ? -1.671 -8.546 7.894 1.00 88.38 94 GLU A CA 1
ATOM 772 C C . GLU A 1 94 ? -1.677 -7.424 6.849 1.00 88.38 94 GLU A C 1
ATOM 774 O O . GLU A 1 94 ? -2.439 -7.448 5.881 1.00 88.38 94 GLU A O 1
ATOM 779 N N . GLN A 1 95 ? -0.770 -6.456 7.002 1.00 83.62 95 GLN A N 1
ATOM 780 C CA . GLN A 1 95 ? -0.698 -5.295 6.114 1.00 83.62 95 GLN A CA 1
ATOM 781 C C . GLN A 1 95 ? -0.542 -5.684 4.635 1.00 83.62 95 GLN A C 1
ATOM 783 O O . GLN A 1 95 ? -1.152 -5.053 3.776 1.00 83.62 95 GLN A O 1
ATOM 788 N N . ASP A 1 96 ? 0.227 -6.730 4.327 1.00 86.44 96 ASP A N 1
ATOM 789 C CA . ASP A 1 96 ? 0.407 -7.192 2.947 1.00 86.44 96 ASP A CA 1
ATOM 790 C C . ASP A 1 96 ? -0.895 -7.752 2.352 1.00 86.44 96 ASP A C 1
ATOM 792 O O . ASP A 1 96 ? -1.215 -7.478 1.194 1.00 86.44 96 ASP A O 1
ATOM 796 N N . GLN A 1 97 ? -1.704 -8.443 3.159 1.00 89.12 97 GLN A N 1
ATOM 797 C CA . GLN A 1 97 ? -3.017 -8.947 2.743 1.00 89.12 97 GLN A CA 1
ATOM 798 C C . GLN A 1 97 ? -4.018 -7.802 2.538 1.00 89.12 97 GLN A C 1
ATOM 800 O O . GLN A 1 97 ? -4.820 -7.840 1.604 1.00 89.12 97 GLN A O 1
ATOM 805 N N . LEU A 1 98 ? -3.945 -6.751 3.362 1.00 88.69 98 LEU A N 1
ATOM 806 C CA . LEU A 1 98 ? -4.727 -5.526 3.165 1.00 88.69 98 LEU A CA 1
ATOM 807 C C . LEU A 1 98 ? -4.326 -4.812 1.869 1.00 88.69 98 LEU A C 1
ATOM 809 O O . LEU A 1 98 ? -5.195 -4.390 1.109 1.00 88.69 98 LEU A O 1
ATOM 813 N N . ILE A 1 99 ? -3.026 -4.717 1.566 1.00 87.56 99 ILE A N 1
ATOM 814 C CA . ILE A 1 99 ? -2.544 -4.119 0.310 1.00 87.56 99 ILE A CA 1
ATOM 815 C C . ILE A 1 99 ? -3.072 -4.914 -0.885 1.00 87.56 99 ILE A C 1
ATOM 817 O O . ILE A 1 99 ? -3.536 -4.317 -1.857 1.00 87.56 99 ILE A O 1
ATOM 821 N N . GLU A 1 100 ? -3.054 -6.245 -0.822 1.00 88.88 100 GLU A N 1
ATOM 822 C CA . GLU A 1 100 ? -3.630 -7.068 -1.884 1.00 88.88 100 GLU A CA 1
ATOM 823 C C . GLU A 1 100 ? -5.135 -6.850 -2.058 1.00 88.88 100 GLU A C 1
ATOM 825 O O . GLU A 1 100 ? -5.585 -6.713 -3.197 1.00 88.88 100 GLU A O 1
ATOM 830 N N . LYS A 1 101 ? -5.907 -6.771 -0.968 1.00 85.81 101 LYS A N 1
ATOM 831 C CA . LYS A 1 101 ? -7.342 -6.443 -1.028 1.00 85.81 101 LYS A CA 1
ATOM 832 C C . LYS A 1 101 ? -7.585 -5.062 -1.643 1.00 85.81 101 LYS A C 1
ATOM 834 O O . LYS A 1 101 ? -8.444 -4.927 -2.511 1.00 85.81 101 LYS A O 1
ATOM 839 N N . CYS A 1 102 ? -6.773 -4.063 -1.292 1.00 88.50 102 CYS A N 1
ATOM 840 C CA . CYS A 1 102 ? -6.843 -2.722 -1.882 1.00 88.50 102 CYS A CA 1
ATOM 841 C C . CYS A 1 102 ? -6.611 -2.755 -3.393 1.00 88.50 102 CYS A C 1
ATOM 843 O O . CYS A 1 102 ? -7.387 -2.202 -4.170 1.00 88.50 102 CYS A O 1
ATOM 845 N N . LEU A 1 103 ? -5.564 -3.460 -3.827 1.00 86.88 103 LEU A N 1
ATOM 846 C CA . LEU A 1 103 ? -5.222 -3.580 -5.242 1.00 86.88 103 LEU A CA 1
ATOM 847 C C . LEU A 1 103 ? -6.319 -4.290 -6.055 1.00 86.88 103 LEU A C 1
ATOM 849 O O . LEU A 1 103 ? -6.411 -4.065 -7.265 1.00 86.88 103 LEU A O 1
ATOM 853 N N . ARG A 1 104 ? -7.152 -5.114 -5.401 1.00 86.38 104 ARG A N 1
ATOM 854 C CA . ARG A 1 104 ? -8.336 -5.774 -5.980 1.00 86.38 104 ARG A CA 1
ATOM 855 C C . ARG A 1 104 ? -9.613 -4.926 -5.901 1.00 86.38 104 ARG A C 1
ATOM 857 O O . ARG A 1 104 ? -10.567 -5.237 -6.607 1.00 86.38 104 ARG A O 1
ATOM 864 N N . GLY A 1 105 ? -9.625 -3.850 -5.111 1.00 80.06 105 GLY A N 1
ATOM 865 C CA . GLY A 1 105 ? -10.810 -3.020 -4.863 1.00 80.06 105 GLY A CA 1
ATOM 866 C C . GLY A 1 105 ? -11.798 -3.641 -3.869 1.00 80.06 105 GLY A C 1
ATOM 867 O O . GLY A 1 105 ? -12.997 -3.409 -3.978 1.00 80.06 105 GLY A O 1
ATOM 868 N N . GLU A 1 106 ? -11.297 -4.459 -2.943 1.00 78.00 106 GLU A N 1
ATOM 869 C CA . GLU A 1 106 ? -12.071 -5.214 -1.943 1.00 78.00 106 GLU A CA 1
ATOM 870 C C . GLU A 1 106 ? -11.915 -4.638 -0.521 1.00 78.00 106 GLU A C 1
ATOM 872 O O . GLU A 1 10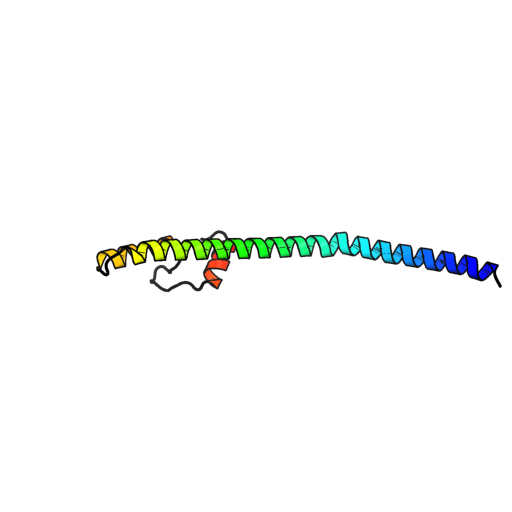6 ? -12.108 -5.356 0.462 1.00 78.00 106 GLU A O 1
ATOM 877 N N . LEU A 1 107 ? -11.481 -3.379 -0.421 1.00 72.44 107 LEU A N 1
ATOM 878 C CA . LEU A 1 107 ? -11.193 -2.684 0.834 1.00 72.44 107 LEU A CA 1
ATOM 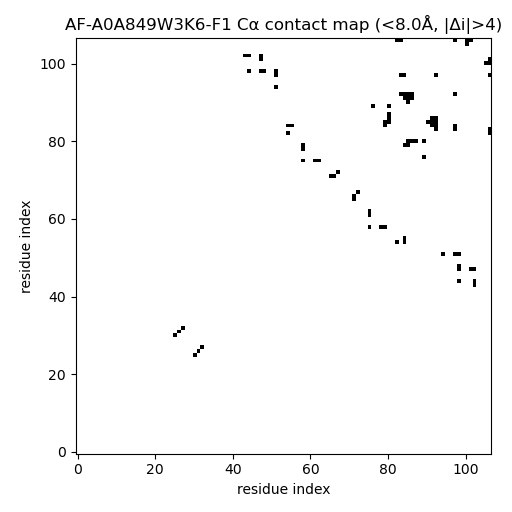879 C C . LEU A 1 107 ? -12.325 -1.725 1.206 1.00 72.44 107 LEU A C 1
ATOM 881 O O . LEU A 1 107 ? -12.847 -1.059 0.283 1.00 72.44 107 LEU A O 1
#

Radius of gyration: 29.11 Å; Cα contacts (8 Å, |Δi|>4): 48; chains: 1; bounding box: 64×23×81 Å

Nearest PDB structures (foldseek):
  5l3c-assembly1_A  TM=5.869E-01  e=2.326E+00  Homo sapiens
  5wkq-assembly1_A  TM=5.849E-01  e=8.104E+00  Shigella flexneri

Secondary structure (DSSP, 8-state):
-HHHHHHHHHHHHHHHHHHHHHHHHHIIIIIHHHHHHHHHHHHHHHHHHHHHHHHHHHHHHHHHTS-S-HHHHHHHHHHHHHTTSB-TTSPBPPHHHHHHHHHHT--